Protein AF-A0A495DJD2-F1 (afdb_monomer_lite)

Structure (mmCIF, N/CA/C/O backbone):
data_AF-A0A495DJD2-F1
#
_entry.id   AF-A0A495DJD2-F1
#
loop_
_atom_site.group_PDB
_atom_site.id
_atom_site.type_symbol
_atom_site.label_atom_id
_atom_site.label_alt_id
_atom_site.label_comp_id
_atom_site.label_asym_id
_atom_site.label_entity_id
_atom_site.label_seq_id
_atom_site.pdbx_PDB_ins_code
_atom_site.Cartn_x
_atom_site.Cartn_y
_atom_site.Cartn_z
_atom_site.occupancy
_atom_site.B_iso_or_equiv
_atom_site.auth_seq_id
_atom_site.auth_comp_id
_atom_site.auth_asym_id
_atom_site.auth_atom_id
_atom_site.pdbx_PDB_model_num
ATOM 1 N N . MET A 1 1 ? -6.439 -34.601 7.380 1.00 50.25 1 MET A N 1
ATOM 2 C CA . MET A 1 1 ? -7.287 -34.226 8.539 1.00 50.25 1 MET A CA 1
ATOM 3 C C . MET A 1 1 ? -6.624 -33.229 9.502 1.00 50.25 1 MET A C 1
ATOM 5 O O . MET A 1 1 ? -7.350 -32.476 10.129 1.00 50.25 1 MET A O 1
ATOM 9 N N . LYS A 1 2 ? -5.284 -33.152 9.613 1.00 52.31 2 LYS A N 1
ATOM 10 C CA . LYS A 1 2 ? -4.601 -32.161 10.481 1.00 52.31 2 LYS A CA 1
ATOM 11 C C . LYS A 1 2 ? -4.632 -30.713 9.957 1.00 52.31 2 LYS A C 1
ATOM 13 O O . LYS A 1 2 ? -4.776 -29.792 10.747 1.00 52.31 2 LYS A O 1
ATOM 18 N N . THR A 1 3 ? -4.552 -30.501 8.645 1.00 54.22 3 THR A N 1
ATOM 19 C CA . THR A 1 3 ? -4.556 -29.163 8.016 1.00 54.22 3 THR A CA 1
ATOM 20 C C . THR A 1 3 ? -5.899 -28.443 8.137 1.00 54.22 3 THR A C 1
ATOM 22 O O . THR A 1 3 ? -5.934 -27.242 8.379 1.00 54.22 3 THR A O 1
ATOM 25 N N . THR A 1 4 ? -7.009 -29.177 8.051 1.00 53.88 4 THR A N 1
ATOM 26 C CA . THR A 1 4 ? -8.364 -28.617 8.161 1.00 53.88 4 THR A CA 1
ATOM 27 C C . THR A 1 4 ? -8.649 -28.061 9.561 1.00 53.88 4 THR A C 1
ATOM 29 O O . THR A 1 4 ? -9.295 -27.027 9.690 1.00 53.88 4 THR A O 1
ATOM 32 N N . ALA A 1 5 ? -8.112 -28.697 10.608 1.00 55.31 5 ALA A N 1
ATOM 33 C CA . ALA A 1 5 ? -8.262 -28.242 11.992 1.00 55.31 5 ALA A CA 1
ATOM 34 C C . ALA A 1 5 ? -7.475 -26.951 12.288 1.00 55.31 5 ALA A C 1
ATOM 36 O O . ALA A 1 5 ? -7.934 -26.113 13.059 1.00 55.31 5 ALA A O 1
ATOM 37 N N . ILE A 1 6 ? -6.317 -26.763 11.645 1.00 58.44 6 ILE A N 1
ATOM 38 C CA . ILE A 1 6 ? -5.483 -25.563 11.818 1.00 58.44 6 ILE A CA 1
ATOM 39 C C . ILE A 1 6 ? -6.157 -24.342 11.179 1.00 58.44 6 ILE A C 1
ATOM 41 O O . ILE A 1 6 ? -6.210 -23.276 11.789 1.00 58.44 6 ILE A O 1
ATOM 45 N N . ILE A 1 7 ? -6.735 -24.509 9.985 1.00 57.09 7 ILE A N 1
ATOM 46 C CA . ILE A 1 7 ? -7.450 -23.432 9.284 1.00 57.09 7 ILE A CA 1
ATOM 47 C C . ILE A 1 7 ? -8.696 -23.007 10.077 1.00 57.09 7 ILE A C 1
ATOM 49 O O . ILE A 1 7 ? -8.952 -21.815 10.244 1.00 57.09 7 ILE A O 1
ATOM 53 N N . LEU A 1 8 ? -9.436 -23.975 10.628 1.00 56.16 8 LEU A N 1
ATOM 54 C CA . LEU A 1 8 ? -10.644 -23.701 11.408 1.00 56.16 8 LEU A CA 1
ATOM 55 C C . LEU A 1 8 ? -10.330 -23.024 12.757 1.00 56.16 8 LEU A C 1
ATOM 57 O O . LEU A 1 8 ? -11.031 -22.098 13.159 1.00 56.16 8 LEU A O 1
ATOM 61 N N . GLY A 1 9 ? -9.246 -23.432 13.428 1.00 57.03 9 GLY A N 1
ATOM 62 C CA . GLY A 1 9 ? -8.787 -22.807 14.673 1.00 57.03 9 GLY A CA 1
ATOM 63 C C . GLY A 1 9 ? -8.293 -21.368 14.485 1.00 57.03 9 GLY A C 1
ATOM 64 O O . GLY A 1 9 ? -8.609 -20.498 15.296 1.00 57.03 9 GLY A O 1
ATOM 65 N N . GLY A 1 10 ? -7.579 -21.090 13.388 1.00 57.78 10 GLY A N 1
ATOM 66 C CA . GLY A 1 10 ? -7.104 -19.740 13.062 1.00 57.78 10 GLY A CA 1
ATOM 67 C C . GLY A 1 10 ? -8.241 -18.760 12.760 1.00 57.78 10 GLY A C 1
ATOM 68 O O . GLY A 1 10 ? -8.250 -17.646 13.282 1.00 57.78 10 GLY A O 1
ATOM 69 N N . ALA A 1 11 ? -9.242 -19.187 11.985 1.00 57.59 11 ALA A N 1
ATOM 70 C CA . ALA A 1 11 ? -10.400 -18.352 11.666 1.00 57.59 11 ALA A CA 1
ATOM 71 C C . ALA A 1 11 ? -11.219 -17.995 12.922 1.00 57.59 11 ALA A C 1
ATOM 73 O O . ALA A 1 11 ? -11.629 -16.843 13.090 1.00 57.59 11 ALA A O 1
ATOM 74 N N . LEU A 1 12 ? -11.397 -18.945 13.848 1.00 58.72 12 LEU A N 1
ATOM 75 C CA . LEU A 1 12 ? -12.099 -18.710 15.115 1.00 58.72 12 LEU A CA 1
ATOM 76 C C . LEU A 1 12 ? -11.356 -17.717 16.021 1.00 58.72 12 LEU A C 1
ATOM 78 O O . LEU A 1 12 ? -11.994 -16.858 16.626 1.00 58.72 12 LEU A O 1
ATOM 82 N N . ALA A 1 13 ? -10.022 -17.774 16.072 1.00 57.34 13 ALA A N 1
ATOM 83 C CA . ALA A 1 13 ? -9.216 -16.849 16.871 1.00 57.34 13 ALA A C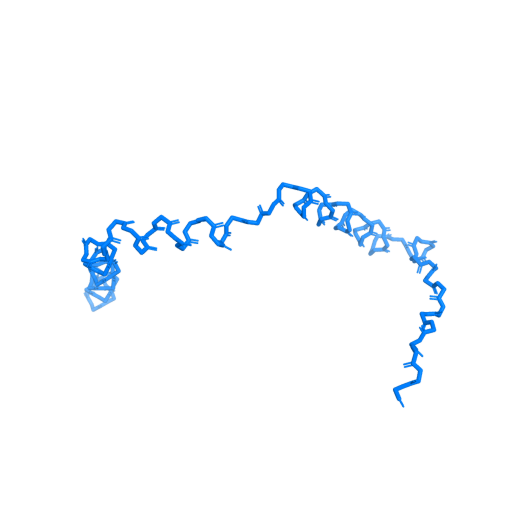A 1
ATOM 84 C C . ALA A 1 13 ? -9.294 -15.397 16.359 1.00 57.34 13 ALA A C 1
ATOM 86 O O . ALA A 1 13 ? -9.459 -14.471 17.153 1.00 57.34 13 ALA A O 1
ATOM 87 N N . VAL A 1 14 ? -9.252 -15.190 15.036 1.00 60.09 14 VAL A N 1
ATOM 88 C CA . VAL A 1 14 ? -9.408 -13.854 14.424 1.00 60.09 14 VAL A CA 1
ATOM 89 C C . VAL A 1 14 ? -10.825 -13.312 14.640 1.00 60.09 14 VAL A C 1
ATOM 91 O O . VAL A 1 14 ? -10.999 -12.135 14.954 1.00 60.09 14 VAL A O 1
ATOM 94 N N . SER A 1 15 ? -11.833 -14.184 14.556 1.00 58.88 15 SER A N 1
ATOM 95 C CA . SER A 1 15 ? -13.235 -13.835 14.822 1.00 58.88 15 SER A CA 1
ATOM 96 C C . SER A 1 15 ? -13.447 -13.395 16.274 1.00 58.88 15 SER A C 1
ATOM 98 O O . SER A 1 15 ? -14.089 -12.380 16.527 1.00 58.88 15 SER A O 1
ATOM 100 N N . LEU A 1 16 ? -12.871 -14.120 17.238 1.00 59.44 16 LEU A N 1
ATOM 101 C CA . LEU A 1 16 ? -12.974 -13.801 18.665 1.00 59.44 16 LEU A CA 1
ATOM 102 C C . LEU A 1 16 ? -12.297 -12.470 19.016 1.00 59.44 16 LEU A C 1
ATOM 104 O O . LEU A 1 16 ? -12.858 -11.690 19.783 1.00 59.44 16 LEU A O 1
ATOM 108 N N . LEU A 1 17 ? -11.138 -12.172 18.422 1.00 58.91 17 LEU A N 1
ATOM 109 C CA . LEU A 1 17 ? -10.459 -10.882 18.599 1.00 58.91 17 LEU A CA 1
ATOM 110 C C . LEU A 1 17 ? -11.256 -9.720 17.985 1.00 58.91 17 LEU A C 1
ATOM 112 O O . LEU A 1 17 ? -11.319 -8.641 18.569 1.00 58.91 17 LEU A O 1
ATOM 116 N N . ALA A 1 18 ? -11.920 -9.941 16.848 1.00 59.16 18 ALA A N 1
ATOM 117 C CA . ALA A 1 18 ? -12.766 -8.932 16.212 1.00 59.16 18 ALA A CA 1
ATOM 118 C C . ALA A 1 18 ? -14.069 -8.648 16.990 1.00 59.16 18 ALA A C 1
ATOM 120 O O . ALA A 1 18 ? -14.560 -7.518 16.958 1.00 59.16 18 ALA A O 1
ATOM 121 N N . VAL A 1 19 ? -14.619 -9.649 17.691 1.00 60.41 19 VAL A N 1
ATOM 122 C CA . VAL A 1 19 ? -15.854 -9.529 18.494 1.00 60.41 19 VAL A CA 1
ATOM 123 C C . VAL A 1 19 ? -15.589 -8.929 19.881 1.00 60.41 19 VAL A C 1
ATOM 125 O O . VAL A 1 19 ? -16.431 -8.190 20.381 1.00 60.41 19 VAL A O 1
ATOM 128 N N . ASN A 1 20 ? -14.420 -9.185 20.483 1.00 61.91 20 ASN A N 1
ATOM 129 C CA . ASN A 1 20 ? -14.043 -8.619 21.789 1.00 61.91 20 ASN A CA 1
ATOM 130 C C . ASN A 1 20 ? -13.343 -7.253 21.714 1.00 61.91 20 ASN A C 1
ATOM 132 O O . ASN A 1 20 ? -13.094 -6.641 22.753 1.00 61.91 20 ASN A O 1
ATOM 136 N N . CYS A 1 21 ? -13.017 -6.754 20.520 1.00 66.88 21 CYS A N 1
ATOM 137 C CA . CYS A 1 21 ? -12.533 -5.386 20.372 1.00 66.88 21 CYS A CA 1
ATOM 138 C C . CYS A 1 21 ? -13.688 -4.398 20.610 1.00 66.88 21 CYS A C 1
ATOM 140 O O . CYS A 1 21 ? -14.682 -4.449 19.878 1.00 66.88 21 CYS A O 1
ATOM 142 N N . PRO A 1 22 ? -13.570 -3.472 21.585 1.00 77.00 22 PRO A N 1
ATOM 143 C CA . PRO A 1 22 ? -14.588 -2.459 21.828 1.00 77.00 22 PRO A CA 1
ATOM 144 C C . PRO A 1 22 ? -14.897 -1.678 20.550 1.00 77.00 22 PRO A C 1
ATOM 146 O O . PRO A 1 22 ? -13.983 -1.335 19.795 1.00 77.00 22 PRO A O 1
ATOM 149 N N . GLN A 1 23 ? -16.173 -1.357 20.324 1.00 73.69 23 GLN A N 1
ATOM 150 C CA . GLN A 1 23 ? -16.610 -0.642 19.120 1.00 73.69 23 GLN A CA 1
ATOM 151 C C . GLN A 1 23 ? -15.821 0.658 18.912 1.00 73.69 23 GLN A C 1
ATOM 153 O O . GLN A 1 23 ? -15.410 0.941 17.798 1.00 73.69 23 GLN A O 1
ATOM 158 N N . SER A 1 24 ? -15.509 1.386 19.987 1.00 77.81 24 SER A N 1
ATOM 159 C CA . SER A 1 24 ? -14.684 2.601 19.943 1.00 77.81 24 SER A CA 1
ATOM 160 C C . SER A 1 24 ? -13.276 2.373 19.386 1.00 77.81 24 SER A C 1
ATOM 162 O O . SER A 1 24 ? -12.769 3.213 18.649 1.00 77.81 24 SER A O 1
ATOM 164 N N . VAL A 1 25 ? -12.648 1.236 19.701 1.00 74.25 25 VAL A N 1
ATOM 165 C CA . VAL A 1 25 ? -11.323 0.872 19.181 1.00 74.25 25 VAL A CA 1
ATOM 166 C C . VAL A 1 25 ? -11.426 0.522 17.703 1.00 74.25 25 VAL A C 1
ATOM 168 O O . VAL A 1 25 ? -10.589 0.955 16.920 1.00 74.25 25 VAL A O 1
ATOM 171 N N . ARG A 1 26 ? -12.472 -0.208 17.300 1.00 70.38 26 ARG A N 1
ATOM 172 C CA . ARG A 1 26 ? -12.711 -0.523 15.886 1.00 70.38 26 ARG A CA 1
ATOM 173 C C . ARG A 1 26 ? -12.924 0.745 15.067 1.00 70.38 26 ARG A C 1
ATOM 175 O O . ARG A 1 26 ? -12.265 0.896 14.048 1.00 70.38 26 ARG A O 1
ATOM 182 N N . THR A 1 2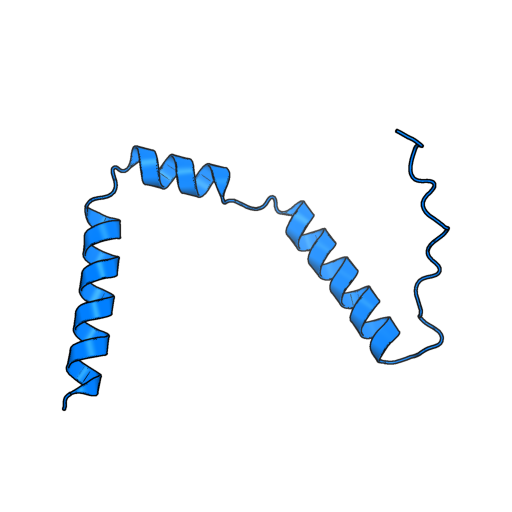7 ? -13.760 1.669 15.541 1.00 75.06 27 THR A N 1
ATOM 183 C CA . THR A 1 27 ? -14.005 2.949 14.865 1.00 75.06 27 THR A CA 1
ATOM 184 C C . THR A 1 27 ? -12.731 3.786 14.783 1.00 75.06 27 THR A C 1
ATOM 186 O O . THR A 1 27 ? -12.371 4.224 13.698 1.00 75.06 27 THR A O 1
ATOM 189 N N . ALA A 1 28 ? -11.984 3.919 15.885 1.00 75.75 28 ALA A N 1
ATOM 190 C CA . ALA A 1 28 ? -10.732 4.675 15.902 1.00 75.75 28 ALA A CA 1
ATOM 191 C C . ALA A 1 28 ? -9.654 4.067 14.993 1.00 75.75 28 ALA A C 1
ATOM 193 O O . ALA A 1 28 ? -8.870 4.797 14.393 1.00 75.75 28 ALA A O 1
ATOM 194 N N . VAL A 1 29 ? -9.592 2.736 14.888 1.00 76.56 29 VAL A N 1
ATOM 195 C CA . VAL A 1 29 ? -8.705 2.065 13.933 1.00 76.56 29 VAL A CA 1
ATOM 196 C C . VAL A 1 29 ? -9.180 2.348 12.517 1.00 76.56 29 VAL A C 1
ATOM 198 O O . VAL A 1 29 ? -8.382 2.849 11.742 1.00 76.56 29 VAL A O 1
ATOM 201 N N . THR A 1 30 ? -10.456 2.123 12.191 1.00 74.75 30 THR A N 1
ATOM 202 C CA . THR A 1 30 ? -11.001 2.384 10.851 1.00 74.75 30 THR A CA 1
ATOM 203 C C . THR A 1 30 ? -10.753 3.822 10.402 1.00 74.75 30 THR A C 1
ATOM 205 O O . THR A 1 30 ? -10.223 4.010 9.314 1.00 74.75 30 THR A O 1
ATOM 208 N N . GLU A 1 31 ? -11.031 4.814 11.248 1.00 74.94 31 GLU A N 1
ATOM 209 C CA . GLU A 1 31 ? -10.786 6.234 10.960 1.00 74.94 31 GLU A CA 1
ATOM 210 C C . GLU A 1 31 ? -9.300 6.544 10.729 1.00 74.94 31 GLU A C 1
ATOM 212 O O . GLU A 1 31 ? -8.960 7.351 9.872 1.00 74.94 31 GLU A O 1
ATOM 217 N N . ARG A 1 32 ? -8.391 5.894 11.467 1.00 73.50 32 ARG A N 1
ATOM 218 C CA . ARG A 1 32 ? -6.938 6.105 11.324 1.00 73.50 32 ARG A CA 1
ATOM 219 C C . ARG A 1 32 ? -6.314 5.312 10.181 1.00 73.50 32 ARG A C 1
ATOM 221 O O . ARG A 1 32 ? -5.258 5.694 9.688 1.00 73.50 32 ARG A O 1
ATOM 228 N N . THR A 1 33 ? -6.913 4.185 9.807 1.00 73.31 33 THR A N 1
ATOM 229 C CA . THR A 1 33 ? -6.426 3.302 8.738 1.00 73.31 33 THR A CA 1
ATOM 230 C C . THR A 1 33 ? -7.078 3.590 7.395 1.00 73.31 33 THR A C 1
ATOM 232 O O . THR A 1 33 ? -6.667 3.004 6.397 1.00 73.31 33 THR A O 1
ATOM 235 N N . GLN A 1 34 ? -8.099 4.450 7.358 1.00 75.62 34 GLN A N 1
ATOM 236 C CA . GLN A 1 34 ? -8.647 4.962 6.113 1.00 75.62 34 GLN A CA 1
ATOM 237 C C . GLN A 1 34 ? -7.561 5.770 5.412 1.00 75.62 34 GLN A C 1
ATOM 239 O O . GLN A 1 34 ? -7.223 6.886 5.800 1.00 75.62 34 GLN A O 1
ATOM 244 N N . ILE A 1 35 ? -6.978 5.152 4.392 1.00 75.88 35 ILE A N 1
ATOM 245 C CA . ILE A 1 35 ? -6.085 5.834 3.474 1.00 75.88 35 ILE A CA 1
ATOM 246 C C . ILE A 1 35 ? -6.959 6.833 2.700 1.00 75.88 35 ILE A C 1
ATOM 248 O O . ILE A 1 35 ? -7.989 6.429 2.160 1.00 75.88 35 ILE A O 1
ATOM 252 N N . PRO A 1 36 ? -6.606 8.127 2.676 1.00 82.50 36 PRO A N 1
ATOM 253 C CA . PRO A 1 36 ? -7.375 9.119 1.937 1.00 82.50 36 PRO A CA 1
ATOM 254 C C . PRO A 1 36 ? -7.445 8.795 0.438 1.00 82.50 36 PRO A C 1
ATOM 256 O O . PRO A 1 36 ? -6.446 8.371 -0.139 1.00 82.50 36 PRO A O 1
ATOM 259 N N . ASP A 1 37 ? -8.581 9.074 -0.207 1.00 81.94 37 ASP A N 1
ATOM 260 C CA . ASP A 1 37 ? -8.821 8.729 -1.621 1.00 81.94 37 ASP A CA 1
ATOM 261 C C . ASP A 1 37 ? -7.740 9.274 -2.571 1.00 81.94 37 ASP A C 1
ATOM 263 O O . ASP A 1 37 ? -7.243 8.554 -3.432 1.00 81.94 37 ASP A O 1
ATOM 267 N N . HIS A 1 38 ? -7.270 10.504 -2.339 1.00 81.56 38 HIS A N 1
ATOM 268 C CA . HIS A 1 38 ? -6.206 11.120 -3.143 1.00 81.56 38 HIS A CA 1
ATOM 269 C C . HIS A 1 38 ? -4.878 10.341 -3.115 1.00 81.56 38 HIS A C 1
ATOM 271 O O . HIS A 1 38 ? -4.072 10.454 -4.035 1.00 81.56 38 HIS A O 1
ATOM 277 N N . VAL A 1 39 ? -4.619 9.555 -2.062 1.00 81.75 39 VAL A N 1
ATOM 278 C CA . VAL A 1 39 ? -3.426 8.701 -1.976 1.00 81.75 39 VAL A CA 1
ATOM 279 C C . VAL A 1 39 ? -3.573 7.491 -2.895 1.00 81.75 39 VAL A C 1
ATOM 281 O O . VAL A 1 39 ? -2.590 7.077 -3.505 1.00 81.75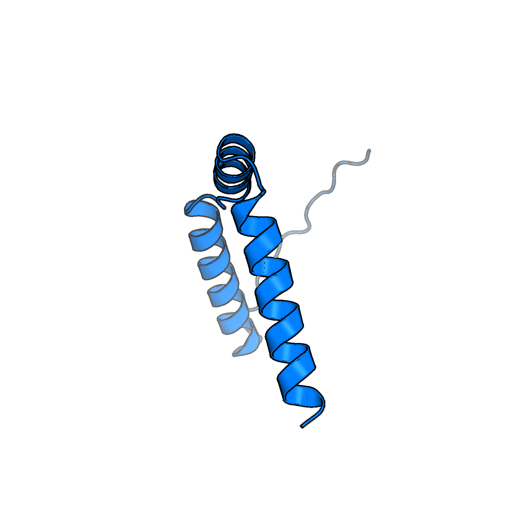 39 VAL A O 1
ATOM 284 N N . TYR A 1 40 ? -4.783 6.941 -3.027 1.00 83.50 40 TYR A N 1
ATOM 285 C CA . TYR A 1 40 ? -5.058 5.868 -3.983 1.00 83.50 40 TYR A CA 1
ATOM 286 C C . T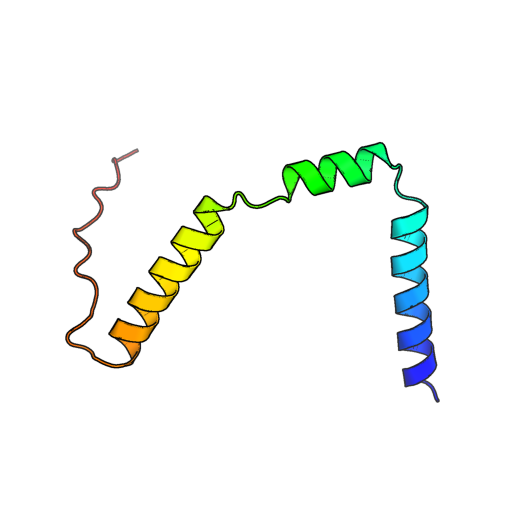YR A 1 40 ? -4.945 6.364 -5.423 1.00 83.50 40 TYR A C 1
ATOM 288 O O . TYR A 1 40 ? -4.272 5.723 -6.226 1.00 83.50 40 TYR A O 1
ATOM 296 N N . GLU A 1 41 ? -5.518 7.529 -5.727 1.00 85.50 41 GLU A N 1
ATOM 297 C CA . GLU A 1 41 ? -5.416 8.154 -7.053 1.00 85.50 41 GLU A CA 1
ATOM 298 C C . GLU A 1 41 ? -3.954 8.410 -7.448 1.00 85.50 41 GLU A C 1
ATOM 300 O O . GLU A 1 41 ? -3.524 8.104 -8.561 1.00 85.50 41 GLU A O 1
ATOM 305 N N . GLU A 1 42 ? -3.151 8.924 -6.513 1.00 85.06 42 GLU A N 1
ATOM 306 C CA . GLU A 1 42 ? -1.729 9.155 -6.751 1.00 85.06 42 GLU A CA 1
ATOM 307 C C . GLU A 1 42 ? -0.944 7.843 -6.897 1.00 85.06 42 GLU A C 1
ATOM 309 O O . GLU A 1 42 ? -0.041 7.755 -7.731 1.00 85.06 42 GLU A O 1
ATOM 314 N N . ALA A 1 43 ? -1.298 6.804 -6.137 1.00 84.81 43 ALA A N 1
ATOM 315 C CA . ALA A 1 43 ? -0.693 5.485 -6.281 1.00 84.81 43 ALA A CA 1
ATOM 316 C C . ALA A 1 43 ? -0.992 4.870 -7.657 1.00 84.81 43 ALA A C 1
ATOM 318 O O . ALA A 1 43 ? -0.082 4.334 -8.290 1.00 84.81 43 ALA A O 1
ATOM 319 N N . GLU A 1 44 ? -2.226 4.990 -8.156 1.00 87.00 44 GLU A N 1
ATOM 320 C CA . GLU A 1 44 ? -2.590 4.551 -9.508 1.00 87.00 44 GLU A CA 1
ATOM 321 C C . GLU A 1 44 ? -1.804 5.315 -10.578 1.00 87.00 44 GLU A C 1
ATOM 323 O O . GLU A 1 44 ? -1.238 4.700 -11.485 1.00 87.00 44 GLU A O 1
ATOM 328 N N . ARG A 1 45 ? -1.675 6.641 -10.433 1.00 85.75 45 ARG A N 1
ATOM 329 C CA . ARG A 1 45 ? -0.878 7.474 -11.344 1.00 85.75 45 ARG A CA 1
ATOM 330 C C . ARG A 1 45 ? 0.587 7.038 -11.386 1.00 85.75 45 ARG A C 1
ATOM 332 O O . ARG A 1 45 ? 1.174 6.930 -12.461 1.00 85.75 45 ARG A O 1
ATOM 339 N N . GLN A 1 46 ? 1.190 6.774 -10.229 1.00 87.31 46 GLN A N 1
ATOM 340 C CA . GLN A 1 46 ? 2.577 6.308 -10.145 1.00 87.31 46 GLN A CA 1
ATOM 341 C C . GLN A 1 46 ? 2.755 4.910 -10.735 1.00 87.31 46 GLN A C 1
ATOM 343 O O . GLN A 1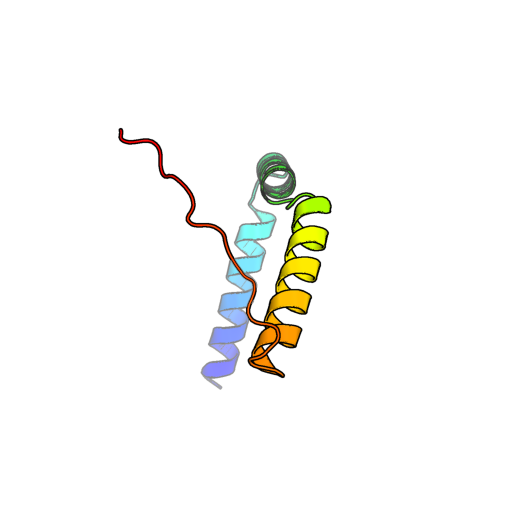 46 ? 3.777 4.633 -11.368 1.00 87.31 46 GLN A O 1
ATOM 348 N N . LEU A 1 47 ? 1.762 4.039 -10.560 1.00 88.19 47 LEU A N 1
ATOM 349 C CA . LEU A 1 47 ? 1.779 2.694 -11.115 1.00 88.19 47 LEU A CA 1
ATOM 350 C C . LEU A 1 47 ? 1.707 2.723 -12.647 1.00 88.19 47 LEU A C 1
ATOM 352 O O . LEU A 1 47 ? 2.442 1.981 -13.297 1.00 88.19 47 LEU A O 1
ATOM 356 N N . ASP A 1 48 ? 0.909 3.620 -13.229 1.00 87.62 48 ASP A N 1
ATOM 357 C CA . ASP A 1 48 ? 0.851 3.821 -14.681 1.00 87.62 48 ASP A CA 1
ATOM 358 C C . ASP A 1 48 ? 2.188 4.336 -15.242 1.00 87.62 48 ASP A C 1
ATOM 360 O O . ASP A 1 48 ? 2.729 3.776 -16.201 1.00 87.62 48 ASP A O 1
ATOM 3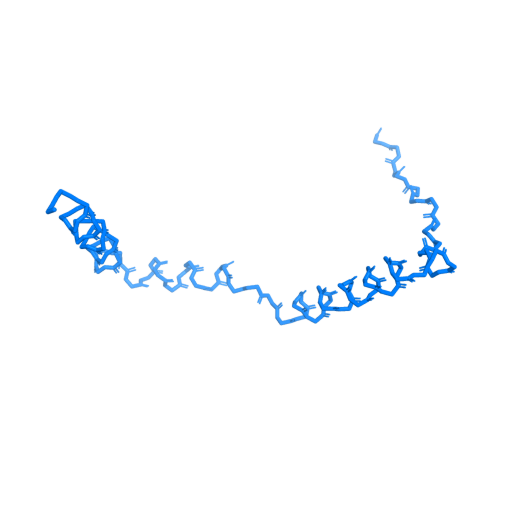64 N N . VAL A 1 49 ? 2.805 5.317 -14.571 1.00 84.12 49 VAL A N 1
ATOM 365 C CA . VAL A 1 49 ? 4.153 5.801 -14.918 1.00 84.12 49 VAL A CA 1
ATOM 366 C C . VAL A 1 49 ? 5.168 4.657 -14.870 1.00 84.12 49 VAL A C 1
ATOM 368 O O . VAL A 1 49 ? 5.921 4.467 -15.827 1.00 84.12 49 VAL A O 1
ATOM 371 N N . PHE A 1 50 ? 5.161 3.849 -13.809 1.00 85.44 50 PHE A N 1
ATOM 372 C CA . PHE A 1 50 ? 6.045 2.691 -13.690 1.00 85.44 50 PHE A CA 1
ATOM 373 C C . PHE A 1 50 ? 5.830 1.675 -14.818 1.00 85.44 50 PHE A C 1
ATOM 375 O O . PHE A 1 50 ? 6.799 1.222 -15.422 1.00 85.44 50 PHE A O 1
ATOM 382 N N . VAL A 1 51 ? 4.581 1.332 -15.143 1.00 86.69 51 VAL A N 1
ATOM 383 C CA . VAL A 1 51 ? 4.268 0.390 -16.230 1.00 86.69 51 VAL A CA 1
ATOM 384 C C . VAL A 1 51 ? 4.713 0.946 -17.584 1.00 86.69 51 VAL A C 1
ATOM 386 O O . VAL A 1 51 ? 5.249 0.199 -18.407 1.00 86.69 51 VAL A O 1
ATOM 389 N N . SER A 1 52 ? 4.524 2.246 -17.820 1.00 85.00 52 SER A N 1
ATOM 390 C CA . SER A 1 52 ? 4.949 2.911 -19.054 1.00 85.00 52 SER A CA 1
ATOM 391 C C . SER A 1 52 ? 6.469 2.902 -19.229 1.00 85.00 52 SER A C 1
ATOM 393 O O . SER A 1 52 ? 6.948 2.694 -20.347 1.00 85.00 52 SER A O 1
ATOM 395 N N . TRP A 1 53 ? 7.211 3.056 -18.128 1.00 85.88 53 TRP A N 1
ATOM 396 C CA . TRP A 1 53 ? 8.663 2.935 -18.081 1.00 85.88 53 TRP A CA 1
ATOM 397 C C . TRP A 1 53 ? 9.112 1.486 -18.280 1.00 85.88 53 TRP A C 1
ATOM 399 O O . TRP A 1 53 ? 9.921 1.211 -19.158 1.00 85.88 53 TRP A O 1
ATOM 409 N N . ALA A 1 54 ? 8.538 0.536 -17.541 1.00 83.31 54 ALA A N 1
ATOM 410 C CA . ALA A 1 54 ? 8.913 -0.876 -17.619 1.00 83.31 54 ALA A CA 1
ATOM 411 C C . ALA A 1 54 ? 8.712 -1.483 -19.019 1.00 83.31 54 ALA A C 1
ATOM 413 O O . ALA A 1 54 ? 9.361 -2.463 -19.376 1.00 83.31 54 ALA A O 1
ATOM 414 N N . ARG A 1 55 ? 7.794 -0.923 -19.815 1.00 86.19 55 ARG A N 1
ATOM 415 C CA . ARG A 1 55 ? 7.539 -1.346 -21.199 1.00 86.19 55 ARG A CA 1
ATOM 416 C C . ARG A 1 55 ? 8.423 -0.645 -22.228 1.00 86.19 55 ARG A C 1
ATOM 418 O O . ARG A 1 55 ? 8.506 -1.127 -23.355 1.00 86.19 55 ARG A O 1
ATOM 425 N N . ASN A 1 56 ? 9.024 0.490 -21.885 1.00 83.00 56 ASN A N 1
ATOM 426 C CA . ASN A 1 56 ? 9.803 1.297 -22.813 1.00 83.00 56 ASN A CA 1
ATOM 427 C C . ASN A 1 56 ? 10.852 2.125 -22.060 1.00 83.00 56 ASN A C 1
ATOM 429 O O . ASN A 1 56 ? 10.515 3.098 -21.385 1.00 83.00 56 ASN A O 1
ATOM 433 N N . ASP A 1 57 ? 12.128 1.800 -22.261 1.00 71.38 57 ASP A N 1
ATOM 434 C CA . ASP A 1 57 ? 13.258 2.509 -21.645 1.00 71.38 57 ASP A CA 1
ATOM 435 C C . ASP A 1 57 ? 13.330 4.000 -22.028 1.00 71.38 57 ASP A C 1
ATOM 437 O O . ASP A 1 57 ? 13.960 4.787 -21.327 1.00 71.38 57 ASP A O 1
ATOM 441 N N . ALA A 1 58 ? 12.651 4.440 -23.095 1.00 74.25 58 ALA A N 1
ATOM 442 C CA . ALA A 1 58 ? 12.536 5.865 -23.418 1.00 74.25 58 ALA A CA 1
ATOM 443 C C . ALA A 1 58 ? 11.604 6.641 -22.463 1.00 74.25 58 ALA A C 1
ATOM 445 O O . ALA A 1 58 ? 11.656 7.868 -22.421 1.00 74.25 58 ALA A O 1
ATOM 446 N N . ASN A 1 59 ? 10.767 5.940 -21.691 1.00 75.44 59 ASN A N 1
ATOM 447 C CA . ASN A 1 59 ? 9.801 6.520 -20.755 1.00 75.44 59 ASN A CA 1
ATOM 448 C C . ASN A 1 59 ? 10.337 6.596 -19.314 1.00 75.44 59 ASN A C 1
ATOM 450 O O . ASN A 1 59 ? 9.556 6.798 -18.384 1.00 75.44 59 ASN A O 1
ATOM 454 N N . VAL A 1 60 ? 11.649 6.424 -19.103 1.00 76.38 60 VAL A N 1
ATOM 455 C CA . VAL A 1 60 ? 12.270 6.613 -17.782 1.00 76.38 60 VAL A CA 1
ATOM 456 C C . VAL A 1 60 ? 11.934 8.022 -17.270 1.00 76.38 60 VAL A C 1
ATOM 458 O O . VAL A 1 60 ? 12.279 9.007 -17.934 1.00 76.38 60 VAL A O 1
ATOM 461 N N . PRO A 1 61 ? 11.301 8.160 -16.090 1.00 70.31 61 PRO A N 1
ATOM 462 C CA . PRO A 1 61 ? 11.018 9.467 -15.517 1.00 70.31 61 PRO A CA 1
ATOM 463 C C . PRO A 1 61 ? 12.325 10.219 -15.247 1.00 70.31 61 PRO A C 1
ATOM 465 O O . PRO A 1 61 ? 13.169 9.761 -14.475 1.00 70.31 61 PRO A O 1
ATOM 468 N N . GLN A 1 62 ? 12.493 11.392 -15.857 1.00 75.00 62 GLN A N 1
ATOM 469 C CA . GLN A 1 62 ? 13.628 12.269 -15.573 1.00 75.00 62 GLN A CA 1
ATOM 470 C C . GLN A 1 62 ? 13.390 12.969 -14.234 1.00 75.00 62 GLN A C 1
ATOM 472 O O . GLN A 1 62 ? 12.786 14.038 -14.164 1.00 75.00 62 GLN A O 1
ATOM 477 N N . MET A 1 63 ? 13.821 12.336 -13.146 1.00 66.94 63 MET A N 1
ATOM 478 C CA . MET A 1 63 ? 13.790 12.966 -11.831 1.00 66.94 63 MET A CA 1
ATOM 479 C C . MET A 1 63 ? 14.938 13.973 -11.749 1.00 66.94 63 MET A C 1
ATOM 481 O O . MET A 1 63 ? 16.106 13.598 -11.857 1.00 66.94 63 MET A O 1
ATOM 485 N N . ALA A 1 64 ? 14.617 15.254 -11.553 1.00 64.25 64 ALA A N 1
ATOM 486 C CA . ALA A 1 64 ? 15.624 16.227 -11.146 1.00 64.25 64 ALA A CA 1
ATOM 487 C C . ALA A 1 64 ? 16.244 15.759 -9.813 1.00 64.25 64 ALA A C 1
ATOM 489 O O . ALA A 1 64 ? 15.503 15.253 -8.960 1.00 64.25 64 ALA A O 1
ATOM 490 N N . PRO A 1 65 ? 17.566 15.901 -9.609 1.00 64.88 65 PRO A N 1
ATOM 491 C CA . PRO A 1 65 ? 18.181 15.605 -8.324 1.00 64.88 65 PRO A CA 1
ATOM 492 C C . PRO A 1 65 ? 17.428 16.357 -7.226 1.00 64.88 65 PRO A C 1
ATOM 494 O O . PRO A 1 65 ? 17.362 17.586 -7.238 1.00 64.88 65 PRO A O 1
ATOM 497 N N . ARG A 1 66 ? 16.805 15.623 -6.299 1.00 65.50 66 ARG A N 1
ATOM 498 C CA . ARG A 1 66 ? 16.184 16.234 -5.125 1.00 65.50 66 ARG A CA 1
ATOM 499 C C . ARG A 1 66 ? 17.316 16.820 -4.290 1.00 65.50 66 ARG A C 1
ATOM 501 O O . ARG A 1 66 ? 18.098 16.063 -3.721 1.00 65.50 66 ARG A O 1
ATOM 508 N N . GLU A 1 67 ? 17.399 18.145 -4.219 1.00 64.06 67 GLU A N 1
ATOM 509 C CA . GLU A 1 67 ? 18.247 18.816 -3.239 1.00 64.06 67 GLU A CA 1
ATOM 510 C C . GLU A 1 67 ? 17.728 18.438 -1.849 1.00 64.06 67 GLU A C 1
ATOM 512 O O . GLU A 1 67 ? 16.661 18.871 -1.410 1.00 64.06 67 GLU A O 1
ATOM 517 N N . LEU A 1 68 ? 18.435 17.521 -1.191 1.00 64.31 68 LEU A N 1
ATOM 518 C CA . LEU A 1 68 ? 18.193 17.212 0.208 1.00 64.31 68 LEU A CA 1
ATOM 519 C C . LEU A 1 68 ? 18.769 18.380 1.015 1.00 64.31 68 LEU A C 1
ATOM 521 O O . LEU A 1 68 ? 19.955 18.679 0.845 1.00 64.31 68 LEU A O 1
ATOM 525 N N . PRO A 1 69 ? 17.977 19.060 1.863 1.00 60.34 69 PRO A N 1
ATOM 526 C CA . PRO A 1 69 ? 18.528 20.088 2.729 1.00 60.34 69 PRO A CA 1
ATOM 527 C C . PRO A 1 69 ? 19.603 19.447 3.610 1.00 60.34 69 PRO A C 1
ATOM 529 O O . PRO A 1 69 ? 19.352 18.427 4.255 1.00 60.34 69 PRO A O 1
ATOM 532 N N . ALA A 1 70 ? 20.807 20.022 3.596 1.00 68.44 70 ALA A N 1
ATOM 533 C CA . ALA A 1 70 ? 21.853 19.646 4.533 1.00 68.44 70 ALA A CA 1
ATOM 534 C C . ALA A 1 70 ? 21.331 19.936 5.948 1.00 68.44 70 ALA A C 1
ATOM 536 O O . ALA A 1 70 ? 20.992 21.079 6.257 1.00 68.44 70 ALA A O 1
ATOM 537 N N . SER A 1 71 ? 21.182 18.877 6.745 1.00 63.62 71 SER A N 1
ATOM 538 C CA . SER A 1 71 ? 20.800 18.934 8.159 1.00 63.62 71 SER A CA 1
ATOM 539 C C . SER A 1 71 ? 21.829 19.675 8.996 1.00 63.62 71 SER A C 1
ATOM 541 O O . SER A 1 71 ? 23.030 19.388 8.772 1.00 63.62 71 SER A O 1
#

pLDDT: mean 71.37, std 11.13, range [50.25, 88.19]

Sequence (71 aa):
MKTTAIILGGALAVSLLAVNCPQSVRTAVTERTQIPDHVYEEAERQLDVFVSWARNDANVPQMAPRELPAS

Secondary structure (DSSP, 8-state):
-HHHHHHHHHHHHHHHHHHHS-HHHHHHHHHHH---HHHHHHHHHHHHHHHHHHH-GGG---PPP--PPP-

Organism: NCBI:txid74318

Radius of gyration: 22.25 Å; chains: 1; bounding box: 38×54×45 Å

Foldseek 3Di:
DVVVVVVVVVVVVVVVVVVPPPPVNVVVCCVVVPDDPVVVVVVVVVVVLVVVCVVPVVSPDPDDPPPDPDD